Protein AF-A0A9N8I0E4-F1 (afdb_monomer_lite)

Organism: NCBI:txid568900

Structure (mmCIF, N/CA/C/O backbone):
data_AF-A0A9N8I0E4-F1
#
_entry.id   AF-A0A9N8I0E4-F1
#
loop_
_atom_site.group_PDB
_atom_site.id
_atom_site.type_symbol
_atom_site.label_atom_id
_atom_site.label_alt_id
_atom_site.label_comp_id
_atom_site.label_asym_id
_atom_site.label_entity_id
_atom_site.label_seq_id
_atom_site.pdbx_PDB_ins_code
_atom_site.Cartn_x
_atom_site.Cartn_y
_atom_site.Cartn_z
_atom_site.occupancy
_atom_site.B_iso_or_equiv
_atom_site.auth_seq_id
_atom_site.auth_comp_id
_atom_site.auth_asym_id
_atom_site.auth_atom_id
_atom_site.pdbx_PDB_model_num
ATOM 1 N N . MET A 1 1 ? -45.607 35.412 31.297 1.00 46.53 1 MET A N 1
ATOM 2 C CA . MET A 1 1 ? -45.795 35.446 29.829 1.00 46.53 1 MET A CA 1
ATOM 3 C C . MET A 1 1 ? -45.648 34.023 29.312 1.00 46.53 1 MET A C 1
ATOM 5 O O . MET A 1 1 ? -44.579 33.448 29.445 1.00 46.53 1 MET A O 1
ATOM 9 N N . SER A 1 2 ? -46.757 33.417 28.882 1.00 47.84 2 SER A N 1
ATOM 10 C CA . SER A 1 2 ? -46.875 31.994 28.531 1.00 47.84 2 SER A CA 1
ATOM 11 C C . SER A 1 2 ? -46.862 31.847 27.009 1.00 47.84 2 SER A C 1
ATOM 13 O O . SER A 1 2 ? -47.693 32.455 26.337 1.00 47.84 2 SER A O 1
ATOM 15 N N . ALA A 1 3 ? -45.907 31.088 26.471 1.00 52.47 3 ALA A N 1
ATOM 16 C CA . ALA A 1 3 ? -45.792 30.827 25.038 1.00 52.47 3 ALA A CA 1
ATOM 17 C C . ALA A 1 3 ? -46.734 29.679 24.602 1.00 52.47 3 ALA A C 1
ATOM 19 O O . ALA A 1 3 ? -46.854 28.678 25.318 1.00 52.47 3 ALA A O 1
ATOM 20 N N . PRO A 1 4 ? -47.405 29.782 23.438 1.00 56.91 4 PRO A N 1
ATOM 21 C CA . PRO A 1 4 ? -48.384 28.791 23.000 1.00 56.91 4 PRO A CA 1
ATOM 22 C C . PRO A 1 4 ? -47.720 27.495 22.502 1.00 56.91 4 PRO A C 1
ATOM 24 O O . PRO A 1 4 ? -46.966 27.477 21.531 1.00 56.91 4 PRO A O 1
ATOM 27 N N . LYS A 1 5 ? -48.079 26.374 23.143 1.00 58.47 5 LYS A N 1
ATOM 28 C CA . LYS A 1 5 ? -47.561 25.005 22.919 1.00 58.47 5 LYS A CA 1
ATOM 29 C C . LYS A 1 5 ? -47.879 24.395 21.538 1.00 58.47 5 LYS A C 1
ATOM 31 O O . LYS A 1 5 ? -47.463 23.274 21.255 1.00 58.47 5 LYS A O 1
ATOM 36 N N . ASN A 1 6 ? -48.581 25.117 20.664 1.00 56.97 6 ASN A N 1
ATOM 37 C CA . ASN A 1 6 ? -49.083 24.584 19.394 1.00 56.97 6 ASN A CA 1
ATOM 38 C C . ASN A 1 6 ? -48.148 24.825 18.194 1.00 56.97 6 ASN A C 1
ATOM 40 O O . ASN A 1 6 ? -48.328 24.189 17.161 1.00 56.97 6 ASN A O 1
ATOM 44 N N . ALA A 1 7 ? -47.115 25.666 18.328 1.00 56.06 7 ALA A N 1
ATOM 45 C CA . ALA A 1 7 ? -46.173 25.941 17.236 1.00 56.06 7 ALA A CA 1
ATOM 46 C C . ALA A 1 7 ? -45.162 24.800 16.988 1.00 56.06 7 ALA A C 1
ATOM 48 O O . ALA A 1 7 ? -44.698 24.607 15.868 1.00 56.06 7 ALA A O 1
ATOM 49 N N . VAL A 1 8 ? -44.853 23.991 18.010 1.00 57.75 8 VAL A N 1
ATOM 50 C CA . VAL A 1 8 ? -43.827 22.934 17.907 1.00 57.75 8 VAL A CA 1
ATOM 51 C C . VAL A 1 8 ? -44.318 21.734 17.088 1.00 57.75 8 VAL A C 1
ATOM 53 O O . VAL A 1 8 ? -43.530 21.098 16.395 1.00 57.75 8 VAL A O 1
ATOM 56 N N . ARG A 1 9 ? -45.625 21.439 17.094 1.00 58.28 9 ARG A N 1
ATOM 57 C CA . ARG A 1 9 ? -46.173 20.286 16.355 1.00 58.28 9 ARG A CA 1
ATOM 58 C C . ARG A 1 9 ? -46.208 20.494 14.837 1.00 58.28 9 ARG A C 1
ATOM 60 O O . ARG A 1 9 ? -46.077 19.517 14.109 1.00 58.28 9 ARG A O 1
ATOM 67 N N . LEU A 1 10 ? -46.319 21.736 14.357 1.00 57.09 10 LEU A N 1
ATOM 68 C CA . LEU A 1 10 ? -46.316 22.022 12.916 1.00 57.09 10 LEU A CA 1
ATOM 69 C C . LEU A 1 10 ? -44.906 21.918 12.303 1.00 57.09 10 LEU A C 1
ATOM 71 O O . LEU A 1 10 ? -44.756 21.467 11.172 1.00 57.09 10 LEU A O 1
ATOM 75 N N . LEU A 1 11 ? -43.866 22.264 13.070 1.00 56.47 11 LEU A N 1
ATOM 76 C CA . LEU A 1 11 ? -42.466 22.175 12.635 1.00 56.47 11 LEU A CA 1
ATOM 77 C C . LEU A 1 11 ? -41.981 20.725 12.469 1.00 56.47 11 LEU A C 1
ATOM 79 O O . LEU A 1 11 ? -41.227 20.438 11.541 1.00 56.47 11 LEU A O 1
ATOM 83 N N . TRP A 1 12 ? -42.466 19.791 13.292 1.00 57.31 12 TRP A N 1
ATOM 84 C CA . TRP A 1 12 ? -42.140 18.365 13.140 1.00 57.31 12 TRP A CA 1
ATOM 85 C C . TRP A 1 12 ? -42.811 17.714 11.922 1.00 57.31 12 TRP A C 1
ATOM 87 O O . TRP A 1 12 ? -42.225 16.824 11.310 1.00 57.31 12 TRP A O 1
ATOM 97 N N . ALA A 1 13 ? -44.000 18.176 11.520 1.00 57.09 13 ALA A N 1
ATOM 98 C CA . ALA A 1 13 ? -44.688 17.648 10.341 1.00 57.09 13 ALA A CA 1
ATOM 99 C C . ALA A 1 13 ? -43.996 18.050 9.024 1.00 57.09 13 ALA A C 1
ATOM 101 O O . ALA A 1 13 ? -43.960 17.260 8.083 1.00 57.09 13 ALA A O 1
ATOM 102 N N . ILE A 1 14 ? -43.391 19.242 8.967 1.00 57.88 14 ILE A N 1
ATOM 103 C CA . ILE A 1 14 ? -42.668 19.717 7.776 1.00 57.88 14 ILE A CA 1
ATOM 104 C C . ILE A 1 14 ? -41.293 19.033 7.651 1.00 57.88 14 ILE A C 1
ATOM 106 O O . ILE A 1 14 ? -40.853 18.756 6.537 1.00 57.88 14 ILE A O 1
ATOM 110 N N . LEU A 1 15 ? -40.643 18.671 8.766 1.00 52.84 15 LEU A N 1
ATOM 111 C CA . LEU A 1 15 ? -39.341 17.988 8.733 1.00 52.84 15 LEU A CA 1
ATOM 112 C C . LEU A 1 15 ? -39.428 16.506 8.308 1.00 52.84 15 LEU A C 1
ATOM 114 O O . LEU A 1 15 ? -38.451 15.949 7.819 1.00 52.84 15 LEU A O 1
ATOM 118 N N . LEU A 1 16 ? -40.588 15.859 8.468 1.00 54.16 16 LEU A N 1
ATOM 119 C CA . LEU A 1 16 ? -40.796 14.454 8.081 1.00 54.16 16 LEU A CA 1
ATOM 120 C C . LEU A 1 16 ? -41.078 14.262 6.579 1.00 54.16 16 LEU A C 1
ATOM 122 O O . LEU A 1 16 ? -40.893 13.163 6.060 1.00 54.16 16 LEU A O 1
ATOM 126 N N . LEU A 1 17 ? -41.466 15.322 5.862 1.00 50.84 17 LEU A N 1
ATOM 127 C CA . LEU A 1 17 ? -41.776 15.274 4.427 1.00 50.84 17 LEU A CA 1
ATOM 128 C C . LEU A 1 17 ? -40.558 15.481 3.507 1.00 50.84 17 LEU A C 1
ATOM 130 O O . LEU A 1 17 ? -40.665 15.249 2.306 1.00 50.84 17 LEU A O 1
ATOM 134 N N . SER A 1 18 ? -39.384 15.843 4.036 1.00 50.84 18 SER A N 1
ATOM 135 C CA . SER A 1 18 ? -38.150 16.004 3.246 1.00 50.84 18 SER A CA 1
ATOM 136 C C . SER A 1 18 ? -37.270 14.744 3.168 1.00 50.84 18 SER A C 1
ATOM 138 O O . SER A 1 18 ? -36.266 14.749 2.459 1.00 50.84 18 SER A O 1
ATOM 140 N N . LEU A 1 19 ? -37.648 13.638 3.825 1.00 50.91 19 LEU A N 1
ATOM 141 C CA . LEU A 1 19 ? -36.864 12.390 3.849 1.00 50.91 19 LEU A CA 1
ATOM 142 C C . LEU A 1 19 ? -37.173 11.397 2.708 1.00 50.91 19 LEU A C 1
ATOM 144 O O . LEU A 1 19 ? -36.521 10.357 2.619 1.00 50.91 19 LEU A O 1
ATOM 148 N N . PHE A 1 20 ? -38.109 11.709 1.805 1.00 48.09 20 PHE A N 1
ATOM 149 C CA . PHE A 1 20 ? -38.556 10.791 0.742 1.00 48.09 20 PHE A CA 1
ATOM 150 C C . PHE A 1 20 ? -38.202 11.217 -0.688 1.00 48.09 20 PHE A C 1
ATOM 152 O O . PHE A 1 20 ? -38.824 10.747 -1.635 1.00 48.09 20 PHE A O 1
ATOM 159 N N . ASN A 1 21 ? -37.176 12.050 -0.881 1.00 46.28 21 ASN A N 1
ATOM 160 C CA . ASN A 1 21 ? -36.690 12.366 -2.226 1.00 46.28 21 ASN A CA 1
ATOM 161 C C . ASN A 1 21 ? -35.233 11.923 -2.408 1.00 46.28 21 ASN A C 1
ATOM 163 O O . ASN A 1 21 ? -34.297 12.715 -2.333 1.00 46.28 21 ASN A O 1
ATOM 167 N N . LYS A 1 22 ? -35.044 10.614 -2.616 1.00 51.78 22 LYS A N 1
ATOM 168 C CA . LYS A 1 22 ? -33.789 10.052 -3.129 1.00 51.78 22 LYS A CA 1
ATOM 169 C C . LYS A 1 22 ? -33.917 9.891 -4.647 1.00 51.78 22 LYS A C 1
ATOM 171 O O . LYS A 1 22 ? -34.607 8.966 -5.076 1.00 51.78 22 LYS A O 1
ATOM 176 N N . PRO A 1 23 ? -33.246 10.707 -5.480 1.00 50.44 23 PRO A N 1
ATOM 177 C CA . PRO A 1 23 ? -33.001 10.303 -6.852 1.00 50.44 23 PRO A CA 1
ATOM 178 C C . PRO A 1 23 ? -32.089 9.071 -6.827 1.00 50.44 23 PRO A C 1
ATOM 180 O O . PRO A 1 23 ? -30.948 9.125 -6.363 1.00 50.44 23 PRO A O 1
ATOM 183 N N . CYS A 1 24 ? -32.613 7.945 -7.313 1.00 43.91 24 CYS A N 1
ATOM 184 C CA . CYS A 1 24 ? -31.813 6.803 -7.731 1.00 43.91 24 CYS A CA 1
ATOM 185 C C . CYS A 1 24 ? -30.923 7.252 -8.894 1.00 43.91 24 CYS A C 1
ATOM 187 O O . CYS A 1 24 ? -31.298 7.141 -10.058 1.00 43.91 24 CYS A O 1
ATOM 189 N N . LEU A 1 25 ? -29.740 7.774 -8.581 1.00 43.78 25 LEU A N 1
ATOM 190 C CA . LEU A 1 25 ? -28.652 7.851 -9.544 1.00 43.78 25 LEU A CA 1
ATOM 191 C C . LEU A 1 25 ? -28.103 6.436 -9.704 1.00 43.78 25 LEU A C 1
ATOM 1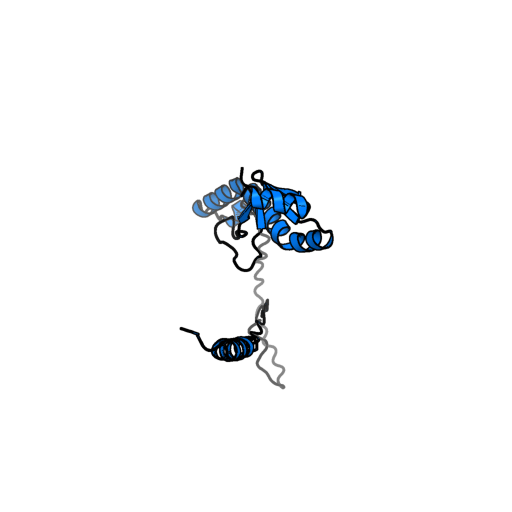93 O O . LEU A 1 25 ? -27.213 5.988 -8.983 1.00 43.78 25 LEU A O 1
ATOM 197 N N . ALA A 1 26 ? -28.710 5.716 -10.643 1.00 43.56 26 ALA A N 1
ATOM 198 C CA . ALA A 1 26 ? -28.146 4.524 -11.235 1.00 43.56 26 ALA A CA 1
ATOM 199 C C . ALA A 1 26 ? -26.812 4.905 -11.892 1.00 43.56 26 ALA A C 1
ATOM 201 O O . ALA A 1 26 ? -26.770 5.378 -13.025 1.00 43.56 26 ALA A O 1
ATOM 202 N N . TYR A 1 27 ? -25.709 4.726 -11.167 1.00 45.22 27 TYR A N 1
ATOM 203 C CA . TYR A 1 27 ? -24.383 4.708 -11.766 1.00 45.22 27 TYR A CA 1
ATOM 204 C C . TYR A 1 27 ? -24.208 3.350 -12.450 1.00 45.22 27 TYR A C 1
ATOM 206 O O . TYR A 1 27 ? -23.777 2.367 -11.846 1.00 45.22 27 TYR A O 1
ATOM 214 N N . GLN A 1 28 ? -24.605 3.283 -13.721 1.00 40.69 28 GLN A N 1
ATOM 215 C CA . GLN A 1 28 ? -24.138 2.235 -14.616 1.00 40.69 28 GLN A CA 1
ATOM 216 C C . GLN A 1 28 ? -22.634 2.435 -14.818 1.00 40.69 28 GLN A C 1
ATOM 218 O O . GLN A 1 28 ? -22.192 3.294 -15.575 1.00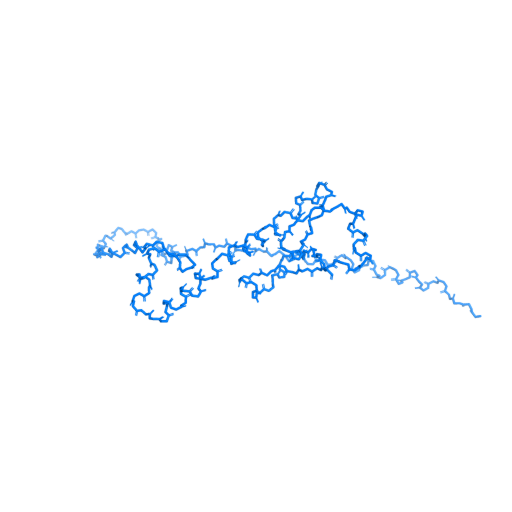 40.69 28 GLN A O 1
ATOM 223 N N . SER A 1 29 ? -21.845 1.621 -14.120 1.00 38.78 29 SER A N 1
ATOM 224 C CA . SER A 1 29 ? -20.454 1.366 -14.470 1.00 38.78 29 SER A CA 1
ATOM 225 C C . SER A 1 29 ? -20.440 0.588 -15.783 1.00 38.78 29 SER A C 1
ATOM 227 O O . SER A 1 29 ? -20.507 -0.641 -15.803 1.00 38.78 29 SER A O 1
ATOM 229 N N . THR A 1 30 ? -20.381 1.296 -16.909 1.00 42.22 30 THR A N 1
ATOM 230 C CA . THR A 1 30 ? -19.970 0.694 -18.177 1.00 42.22 30 THR A CA 1
ATOM 231 C C . THR A 1 30 ? -18.457 0.502 -18.136 1.00 42.22 30 THR A C 1
ATOM 233 O O . THR A 1 30 ? -17.692 1.245 -18.746 1.00 42.22 30 THR A O 1
ATOM 236 N N . SER A 1 31 ? -18.016 -0.521 -17.399 1.00 42.81 31 SER A N 1
ATOM 237 C CA . SER A 1 31 ? -16.734 -1.178 -17.647 1.00 42.81 31 SER A CA 1
ATOM 238 C C . SER A 1 31 ? -16.884 -2.013 -18.914 1.00 42.81 31 SER A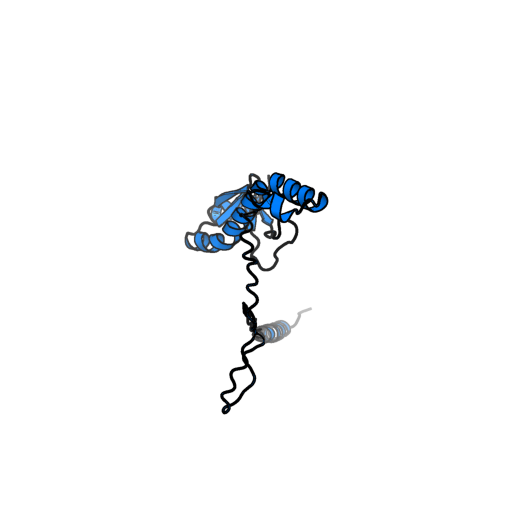 C 1
ATOM 240 O O . SER A 1 31 ? -17.019 -3.235 -18.890 1.00 42.81 31 SER A O 1
ATOM 242 N N . THR A 1 32 ? -16.925 -1.331 -20.051 1.00 41.66 32 THR A N 1
ATOM 243 C CA . THR A 1 32 ? -16.731 -1.960 -21.346 1.00 41.66 32 THR A CA 1
ATOM 244 C C . THR A 1 32 ? -15.246 -1.861 -21.659 1.00 41.66 32 THR A C 1
ATOM 246 O O . THR A 1 32 ? -14.772 -0.884 -22.237 1.00 41.66 32 THR A O 1
ATOM 249 N N . LYS A 1 33 ? -14.494 -2.912 -21.305 1.00 44.91 33 LYS A N 1
ATOM 250 C CA . LYS A 1 33 ? -13.358 -3.350 -22.126 1.00 44.91 33 LYS A CA 1
ATOM 251 C C . LYS A 1 33 ? -13.928 -3.755 -23.485 1.00 44.91 33 LYS A C 1
ATOM 253 O O . LYS A 1 33 ? -14.145 -4.922 -23.775 1.00 44.91 33 LYS A O 1
ATOM 258 N N . THR A 1 34 ? -14.234 -2.757 -24.292 1.00 40.50 34 THR A N 1
ATOM 259 C CA . THR A 1 34 ? -14.502 -2.907 -25.709 1.00 40.50 34 THR A CA 1
ATOM 260 C C . THR A 1 34 ? -13.269 -2.374 -26.407 1.00 40.50 34 THR A C 1
ATOM 262 O O . THR A 1 34 ? -13.138 -1.175 -26.643 1.00 40.50 34 THR A O 1
ATOM 265 N N . THR A 1 35 ? -12.351 -3.275 -26.747 1.00 44.94 35 THR A N 1
ATOM 266 C CA . THR A 1 35 ? -11.678 -3.185 -28.041 1.00 44.94 35 THR A CA 1
ATOM 267 C C . THR A 1 35 ? -12.792 -3.152 -29.082 1.00 44.94 35 THR A C 1
ATOM 269 O O . THR A 1 35 ? -13.295 -4.183 -29.516 1.00 44.94 35 THR A O 1
ATOM 272 N N . ILE A 1 36 ? -13.272 -1.940 -29.379 1.00 43.75 36 ILE A N 1
ATOM 273 C CA . ILE A 1 36 ? -14.159 -1.682 -30.504 1.00 43.75 36 ILE A CA 1
ATOM 274 C C . ILE A 1 36 ? -13.291 -1.894 -31.732 1.00 43.75 36 ILE A C 1
ATOM 276 O O . ILE A 1 36 ? -12.597 -0.996 -32.209 1.00 43.75 36 ILE A O 1
ATOM 280 N N . ASP A 1 37 ? -13.320 -3.135 -32.187 1.00 45.31 37 ASP A N 1
ATOM 281 C CA . ASP A 1 37 ? -13.024 -3.533 -33.541 1.00 45.31 37 ASP A CA 1
ATOM 282 C C . ASP A 1 37 ? -13.939 -2.703 -34.459 1.00 45.31 37 ASP A C 1
ATOM 284 O O . ASP A 1 37 ? -15.129 -2.976 -34.629 1.00 45.31 37 ASP A O 1
ATOM 288 N N . ARG A 1 38 ? -13.420 -1.585 -34.983 1.00 47.22 38 ARG A N 1
ATOM 289 C CA . ARG A 1 38 ? -14.138 -0.647 -35.871 1.00 47.22 38 ARG A CA 1
ATOM 290 C C . ARG A 1 38 ? -14.386 -1.238 -37.271 1.00 47.22 38 ARG A C 1
ATOM 292 O O . ARG A 1 38 ? -14.385 -0.508 -38.259 1.00 47.22 38 ARG A O 1
ATOM 299 N N . ARG A 1 39 ? -14.572 -2.555 -37.388 1.00 48.62 39 ARG A N 1
ATOM 300 C CA . ARG A 1 39 ? -14.777 -3.256 -38.666 1.00 48.62 39 ARG A CA 1
ATOM 301 C C . ARG A 1 39 ? -15.892 -4.301 -38.642 1.00 48.62 39 ARG A C 1
ATOM 303 O O . ARG A 1 39 ? -15.914 -5.185 -39.486 1.00 48.62 39 ARG A O 1
ATOM 310 N N . ALA A 1 40 ? -16.862 -4.168 -37.742 1.00 47.56 40 ALA A N 1
ATOM 311 C CA . ALA A 1 40 ? -18.058 -5.009 -37.743 1.00 47.56 40 ALA A CA 1
ATOM 312 C C . ALA A 1 40 ? -19.339 -4.168 -37.686 1.00 47.56 40 ALA A C 1
ATOM 314 O O . ALA A 1 40 ? -20.158 -4.328 -36.790 1.00 47.56 40 ALA A O 1
ATOM 315 N N . CYS A 1 41 ? -19.499 -3.220 -38.612 1.00 45.25 41 CYS A N 1
ATOM 316 C CA . CYS A 1 41 ? -20.812 -2.631 -38.870 1.00 45.25 41 CYS A CA 1
ATOM 317 C C . CYS A 1 41 ? -20.837 -1.935 -40.231 1.00 45.25 41 CYS A C 1
ATOM 319 O O . CYS A 1 41 ? -20.814 -0.714 -40.317 1.00 45.25 41 CYS A O 1
ATOM 321 N N . LEU A 1 42 ? -20.825 -2.722 -41.302 1.00 44.91 42 LEU A N 1
ATOM 322 C CA . LEU A 1 42 ? -21.552 -2.436 -42.536 1.00 44.91 42 LEU A CA 1
ATOM 323 C C . LEU A 1 42 ? -21.483 -3.689 -43.413 1.00 44.91 42 LEU A C 1
ATOM 325 O O . LEU A 1 42 ? -20.454 -4.352 -43.424 1.00 44.91 42 LEU A O 1
ATOM 329 N N . GLN A 1 43 ? -22.543 -3.925 -44.188 1.00 44.16 43 GLN A N 1
ATOM 330 C CA . GLN A 1 43 ? -22.748 -5.043 -45.125 1.00 44.16 43 GLN A CA 1
ATOM 331 C C . GLN A 1 43 ? -23.367 -6.265 -44.420 1.00 44.16 43 GLN A C 1
ATOM 333 O O . GLN A 1 43 ? -22.692 -7.084 -43.817 1.00 44.16 43 GLN A O 1
ATOM 338 N N . GLY A 1 44 ? -24.694 -6.392 -44.355 1.00 42.44 44 GLY A N 1
ATOM 339 C CA . GLY A 1 44 ? -25.615 -6.134 -45.461 1.00 42.44 44 GLY A CA 1
ATOM 340 C C . GLY A 1 44 ? -25.378 -7.209 -46.515 1.00 42.44 44 GLY A C 1
ATOM 341 O O . GLY A 1 44 ? -24.355 -7.203 -47.188 1.00 42.44 44 GLY A O 1
ATOM 342 N N . LEU A 1 45 ? -26.302 -8.164 -46.551 1.00 48.69 45 LEU A N 1
ATOM 343 C CA . LEU A 1 45 ? -26.348 -9.324 -47.433 1.00 48.69 45 LEU A CA 1
ATOM 344 C C . LEU A 1 45 ? -25.965 -8.992 -48.886 1.00 48.69 45 LEU A C 1
ATOM 346 O O . LEU A 1 45 ? -26.381 -7.964 -49.413 1.00 48.69 45 LEU A O 1
ATOM 350 N N . ILE A 1 46 ? -25.331 -9.981 -49.530 1.00 51.16 46 ILE A N 1
ATOM 351 C CA . ILE A 1 46 ? -25.030 -10.128 -50.968 1.00 51.16 46 ILE A CA 1
ATOM 352 C C . ILE A 1 46 ? -23.623 -9.654 -51.368 1.00 51.16 46 ILE A C 1
ATOM 354 O O . ILE A 1 46 ? -23.316 -8.470 -51.349 1.00 51.16 46 ILE A O 1
ATOM 358 N N . GLY A 1 47 ? -22.808 -10.598 -51.854 1.00 42.50 47 GLY A N 1
ATOM 359 C CA . GLY A 1 47 ? -21.681 -10.285 -52.739 1.00 42.50 47 GLY A CA 1
ATOM 360 C C . GLY A 1 47 ? -20.349 -10.890 -52.319 1.00 42.50 47 GLY A C 1
ATOM 361 O O . GLY A 1 47 ? -19.534 -10.245 -51.673 1.00 42.50 47 GLY A O 1
ATOM 362 N N . PHE A 1 48 ? -20.111 -12.125 -52.749 1.00 48.97 48 PHE A N 1
ATOM 363 C CA . PHE A 1 48 ? -18.800 -12.765 -52.757 1.00 48.97 48 PHE A CA 1
ATOM 364 C C . PHE A 1 48 ? -17.856 -11.965 -53.676 1.00 48.97 48 PHE A C 1
ATOM 366 O O . PHE A 1 48 ? -18.049 -11.950 -54.889 1.00 48.97 48 PHE A O 1
ATOM 373 N N . SER A 1 49 ? -16.850 -11.291 -53.117 1.00 46.62 49 SER A N 1
ATOM 374 C CA . SER A 1 49 ? -15.713 -10.759 -53.877 1.00 46.62 49 SER A CA 1
ATOM 375 C C . SER A 1 49 ? -14.451 -10.866 -53.030 1.00 46.62 49 SER A C 1
ATOM 377 O O . SER A 1 49 ? -14.218 -10.093 -52.103 1.00 46.62 49 SER A O 1
ATOM 379 N N . VAL A 1 50 ? -13.655 -11.883 -53.350 1.00 50.22 50 VAL A N 1
ATOM 380 C CA . VAL A 1 50 ? -12.346 -12.158 -52.762 1.00 50.22 50 VAL A CA 1
ATOM 381 C C . VAL A 1 50 ? -11.360 -11.114 -53.285 1.00 50.22 50 VAL A C 1
ATOM 383 O O . VAL A 1 50 ? -10.814 -11.255 -54.375 1.00 50.22 50 VAL A O 1
ATOM 386 N N . CYS A 1 51 ? -11.125 -10.060 -52.507 1.00 41.28 51 CYS A N 1
ATOM 387 C CA . CYS A 1 51 ? -9.959 -9.200 -52.681 1.00 41.28 51 CYS A CA 1
ATOM 388 C C . CYS A 1 51 ? -8.859 -9.722 -51.755 1.00 41.28 51 CYS A C 1
ATOM 390 O O . CYS A 1 51 ? -8.889 -9.496 -50.546 1.00 41.28 51 CYS A O 1
ATOM 392 N N . GLY A 1 52 ? -7.916 -10.469 -52.332 1.00 48.09 52 GLY A N 1
ATOM 393 C CA . GLY A 1 52 ? -6.690 -10.872 -51.657 1.00 48.09 52 GLY A CA 1
ATOM 394 C C . GLY A 1 52 ? -5.865 -9.638 -51.315 1.00 48.09 52 GLY A C 1
ATOM 395 O O . GLY A 1 52 ? -5.316 -8.984 -52.200 1.00 48.09 52 GLY A O 1
ATOM 396 N N . PHE A 1 53 ? -5.792 -9.313 -50.030 1.00 51.50 53 PHE A N 1
ATOM 397 C CA . PHE A 1 53 ? -4.799 -8.379 -49.523 1.00 51.50 53 PHE A CA 1
ATOM 398 C C . PHE A 1 53 ? -3.497 -9.154 -49.308 1.00 51.50 53 PHE A C 1
ATOM 400 O O . PHE A 1 53 ? -3.545 -10.225 -48.698 1.00 51.50 53 PHE A O 1
ATOM 407 N N . PRO A 1 54 ? -2.341 -8.653 -49.779 1.00 50.66 54 PRO A N 1
ATOM 408 C CA . PRO A 1 54 ? -1.065 -9.211 -49.373 1.00 50.66 54 PRO A CA 1
ATOM 409 C C . PRO A 1 54 ? -0.953 -9.028 -47.860 1.00 50.66 54 PRO A C 1
ATOM 411 O O . PRO A 1 54 ? -0.817 -7.912 -47.356 1.00 50.66 54 PRO A O 1
ATOM 414 N N . THR A 1 55 ? -1.050 -10.131 -47.125 1.00 52.50 55 THR A N 1
ATOM 415 C CA . THR A 1 55 ? -0.567 -10.208 -45.754 1.00 52.50 55 THR A CA 1
ATOM 416 C C . THR A 1 55 ? 0.948 -10.134 -45.848 1.00 52.50 55 THR A C 1
ATOM 418 O O . THR A 1 55 ? 1.631 -11.151 -45.910 1.00 52.50 55 THR A O 1
ATOM 421 N N . SER A 1 56 ? 1.485 -8.918 -45.942 1.00 50.25 56 SER A N 1
ATOM 422 C CA . SER A 1 56 ? 2.855 -8.696 -45.511 1.00 50.25 56 SER A CA 1
ATOM 423 C C . SER A 1 56 ? 2.903 -9.204 -44.081 1.00 50.25 56 SER A C 1
ATOM 425 O O . SER A 1 56 ? 2.209 -8.655 -43.221 1.00 50.25 56 SER A O 1
ATOM 427 N N . ASP A 1 57 ? 3.641 -10.288 -43.861 1.00 48.72 57 ASP A N 1
ATOM 428 C CA . ASP A 1 57 ? 3.962 -10.795 -42.539 1.00 48.72 57 ASP A CA 1
ATOM 429 C C . ASP A 1 57 ? 4.626 -9.660 -41.762 1.00 48.72 57 ASP A C 1
ATOM 431 O O . ASP A 1 57 ? 5.840 -9.463 -41.794 1.00 48.72 57 ASP A O 1
ATOM 435 N N . ALA A 1 58 ? 3.815 -8.885 -41.047 1.00 49.69 58 ALA A N 1
ATOM 436 C CA . ALA A 1 58 ? 4.268 -8.083 -39.937 1.00 49.69 58 ALA A CA 1
ATOM 437 C C . ALA A 1 58 ? 4.610 -9.067 -38.813 1.00 49.69 58 ALA A C 1
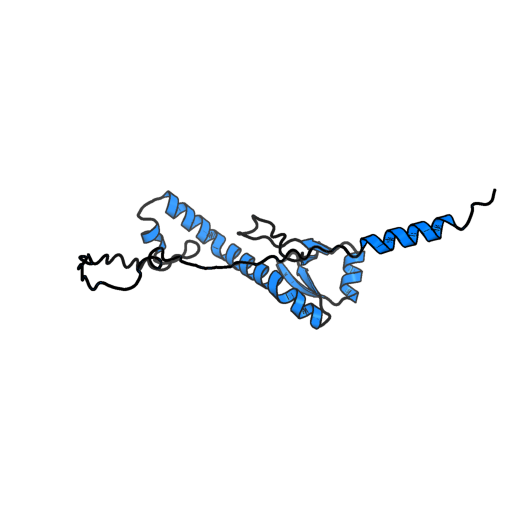ATOM 439 O O . ALA A 1 58 ? 3.919 -9.156 -37.802 1.00 49.69 58 ALA A O 1
ATOM 440 N N . ASN A 1 59 ? 5.706 -9.808 -39.000 1.00 46.22 59 ASN A N 1
ATOM 441 C CA . ASN A 1 59 ? 6.450 -10.490 -37.949 1.00 46.22 59 ASN A CA 1
ATOM 442 C C . ASN A 1 59 ? 7.138 -9.433 -37.066 1.00 46.22 59 ASN A C 1
ATOM 444 O O . ASN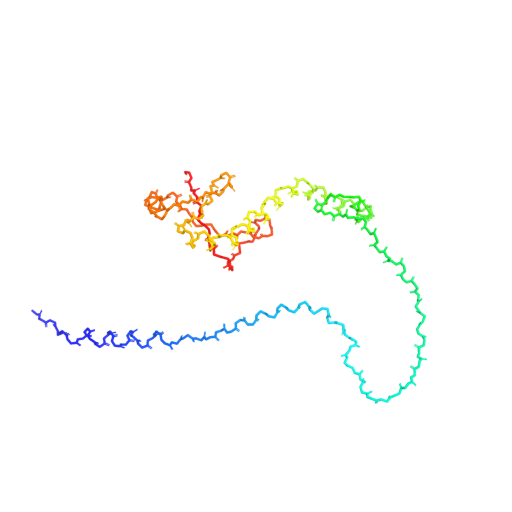 A 1 59 ? 8.341 -9.448 -36.847 1.00 46.22 59 ASN A O 1
ATOM 448 N N . ALA A 1 60 ? 6.358 -8.491 -36.543 1.00 50.97 60 ALA A N 1
ATOM 449 C CA . ALA A 1 60 ? 6.684 -7.785 -35.322 1.00 50.97 60 ALA A CA 1
ATOM 450 C C . ALA A 1 60 ? 5.957 -8.523 -34.197 1.00 50.97 60 ALA A C 1
ATOM 452 O O . ALA A 1 60 ? 5.091 -7.978 -33.514 1.00 50.97 60 ALA A O 1
ATOM 453 N N . VAL A 1 61 ? 6.292 -9.805 -34.016 1.00 48.12 61 VAL A N 1
ATOM 454 C CA . VAL A 1 61 ? 6.104 -10.433 -32.714 1.00 48.12 61 VAL A CA 1
ATOM 455 C C . VAL A 1 61 ? 7.087 -9.701 -31.817 1.00 48.12 61 VAL A C 1
ATOM 457 O O . VAL A 1 61 ? 8.263 -10.051 -31.748 1.00 48.12 61 VAL A O 1
ATOM 460 N N . ILE A 1 62 ? 6.617 -8.628 -31.181 1.00 56.47 62 ILE A N 1
ATOM 461 C CA . ILE A 1 62 ? 7.298 -8.000 -30.057 1.00 56.47 62 ILE A CA 1
ATOM 462 C C . ILE A 1 62 ? 7.242 -9.042 -28.936 1.00 56.47 62 ILE A C 1
ATOM 464 O O . ILE A 1 62 ? 6.449 -8.962 -28.005 1.00 56.47 62 ILE A O 1
ATOM 468 N N . SER A 1 63 ? 8.084 -10.070 -29.038 1.00 53.84 63 SER A N 1
ATOM 469 C CA . SER A 1 63 ? 8.506 -10.886 -27.910 1.00 53.84 63 SER A CA 1
ATOM 470 C C . SER A 1 63 ? 9.516 -10.057 -27.117 1.00 53.84 63 SER A C 1
ATOM 472 O O . SER A 1 63 ? 10.624 -10.513 -26.840 1.00 53.84 63 SER A O 1
ATOM 474 N N . SER A 1 64 ? 9.163 -8.805 -26.798 1.00 65.00 64 SER A N 1
ATOM 475 C CA . SER A 1 64 ? 9.917 -8.021 -25.835 1.00 65.00 64 SER A CA 1
ATOM 476 C C . SER A 1 64 ? 9.863 -8.830 -24.557 1.00 65.00 64 SER A C 1
ATOM 478 O O . SER A 1 64 ? 8.779 -9.102 -24.024 1.00 65.00 64 SER A O 1
ATOM 480 N N . LYS A 1 65 ? 11.028 -9.283 -24.111 1.00 83.25 65 LYS A N 1
ATOM 481 C CA . LYS A 1 65 ? 11.164 -9.984 -22.844 1.00 83.25 65 LYS A CA 1
ATOM 482 C C . LYS A 1 65 ? 10.497 -9.152 -21.736 1.00 83.25 65 LYS A C 1
ATOM 484 O O . LYS A 1 65 ? 10.320 -7.940 -21.861 1.00 83.25 65 LYS A O 1
ATOM 489 N N . ALA A 1 66 ? 10.082 -9.791 -20.647 1.00 88.50 66 ALA A N 1
ATOM 490 C CA . ALA A 1 66 ? 9.346 -9.082 -19.605 1.00 88.50 66 ALA A CA 1
ATOM 491 C C . ALA A 1 66 ? 10.203 -7.958 -18.991 1.00 88.50 66 ALA A C 1
ATOM 493 O O . ALA A 1 66 ? 11.344 -8.187 -18.590 1.00 88.50 66 ALA A O 1
ATOM 494 N N . CYS A 1 67 ? 9.630 -6.759 -18.894 1.00 88.88 67 CYS A N 1
ATOM 495 C CA . CYS A 1 67 ? 10.141 -5.659 -18.086 1.00 88.88 67 CYS A CA 1
ATOM 496 C C . CYS A 1 67 ? 8.996 -5.154 -17.210 1.00 88.88 67 CYS A C 1
ATOM 498 O O . CYS A 1 67 ? 7.990 -4.652 -17.713 1.00 88.88 67 CYS A O 1
ATOM 500 N N . ALA A 1 68 ? 9.128 -5.308 -15.897 1.00 89.94 68 ALA A N 1
ATOM 501 C CA . ALA A 1 68 ? 8.132 -4.864 -14.933 1.00 89.94 68 ALA A CA 1
ATOM 502 C C . ALA A 1 68 ? 8.822 -4.075 -13.824 1.00 89.94 68 ALA A C 1
ATOM 504 O O . ALA A 1 68 ? 9.815 -4.521 -13.251 1.00 89.94 68 ALA A O 1
ATOM 505 N N . SER A 1 69 ? 8.308 -2.878 -13.535 1.00 89.94 69 SER A N 1
ATOM 506 C CA . SER A 1 69 ? 8.879 -1.980 -12.522 1.00 89.94 69 SER A CA 1
ATOM 507 C C . SER A 1 69 ? 10.380 -1.707 -12.717 1.00 89.94 69 SER A C 1
ATOM 509 O O . SER A 1 69 ? 11.107 -1.557 -11.742 1.00 89.94 69 SER A O 1
ATOM 511 N N . GLY A 1 70 ? 10.854 -1.670 -13.970 1.00 89.19 70 GLY A N 1
ATOM 512 C CA . GLY A 1 70 ? 12.268 -1.451 -14.301 1.00 89.19 70 GLY A CA 1
ATOM 513 C C . GLY A 1 70 ? 13.188 -2.653 -14.062 1.00 89.19 70 GLY A C 1
ATOM 514 O O . GLY A 1 70 ? 14.402 -2.491 -14.068 1.00 89.19 70 GLY A O 1
ATOM 515 N N . ARG A 1 71 ? 12.632 -3.850 -13.832 1.00 91.62 71 ARG A N 1
ATOM 516 C CA . ARG A 1 71 ? 13.378 -5.108 -13.691 1.00 91.62 71 ARG A CA 1
ATOM 517 C C . ARG A 1 71 ? 12.969 -6.092 -14.790 1.00 91.62 71 ARG A C 1
ATOM 519 O O . ARG A 1 71 ? 11.782 -6.213 -15.097 1.00 91.62 71 ARG A O 1
ATOM 526 N N . GLY A 1 72 ? 13.941 -6.826 -15.330 1.00 92.19 72 GLY A N 1
ATOM 527 C CA . GLY A 1 72 ? 13.726 -7.904 -16.298 1.00 92.19 72 GLY A CA 1
ATOM 528 C C . GLY A 1 72 ? 14.590 -7.779 -17.551 1.00 92.19 72 GLY A C 1
ATOM 529 O O . GLY A 1 72 ? 15.142 -6.721 -17.840 1.00 92.19 72 GLY A O 1
ATOM 530 N N . GLU A 1 73 ? 14.715 -8.879 -18.290 1.00 89.94 73 GLU A N 1
ATOM 531 C CA . GLU A 1 73 ? 15.627 -8.976 -19.437 1.00 89.94 73 GLU A CA 1
ATOM 532 C C . GLU A 1 73 ? 15.227 -8.100 -20.632 1.00 89.94 73 GLU A C 1
ATOM 534 O O . GLU A 1 73 ? 16.046 -7.881 -21.513 1.00 89.94 73 GLU A O 1
ATOM 539 N N . GLY A 1 74 ? 13.978 -7.626 -20.692 1.00 90.75 74 GLY A N 1
ATOM 540 C CA . GLY A 1 74 ? 13.509 -6.789 -21.801 1.00 90.75 74 GLY A CA 1
ATOM 541 C C . GLY A 1 74 ? 13.602 -5.297 -21.542 1.00 90.75 74 GLY A C 1
ATOM 542 O O . GLY A 1 74 ? 13.181 -4.517 -22.388 1.00 90.75 74 GLY A O 1
ATOM 543 N N . CYS A 1 75 ? 14.092 -4.871 -20.374 1.00 90.88 75 CYS A N 1
ATOM 544 C CA . CYS A 1 75 ? 14.150 -3.445 -20.065 1.00 90.88 75 CYS A CA 1
ATOM 545 C C . CYS A 1 75 ? 15.145 -2.701 -20.971 1.00 90.88 75 CYS A C 1
ATOM 547 O O . CYS A 1 75 ? 14.826 -1.600 -21.415 1.00 90.88 75 CYS A O 1
ATOM 549 N N . ASP A 1 76 ? 16.283 -3.318 -21.310 1.00 91.19 76 ASP A N 1
ATOM 550 C CA . ASP A 1 76 ? 17.261 -2.738 -22.240 1.00 91.19 76 ASP A CA 1
ATOM 551 C C . ASP A 1 76 ? 16.716 -2.641 -23.670 1.00 91.19 76 ASP A C 1
ATOM 553 O O . ASP A 1 76 ? 16.855 -1.594 -24.305 1.00 91.19 76 ASP A O 1
ATOM 557 N N . ASP A 1 77 ? 16.027 -3.685 -24.141 1.00 91.25 77 ASP A N 1
ATOM 558 C CA . ASP A 1 77 ? 15.379 -3.687 -25.457 1.00 91.25 77 ASP A CA 1
ATOM 559 C C . ASP A 1 77 ? 14.310 -2.588 -25.540 1.00 91.25 77 ASP A C 1
ATOM 561 O O . ASP A 1 77 ? 14.249 -1.863 -26.525 1.00 91.25 77 ASP A O 1
ATOM 565 N N . LEU A 1 78 ? 13.512 -2.403 -24.480 1.00 88.62 78 LEU A N 1
ATOM 566 C CA . LEU A 1 78 ? 12.511 -1.330 -24.394 1.00 88.62 78 LEU A CA 1
ATOM 567 C C . LEU A 1 78 ? 13.118 0.071 -24.288 1.00 88.62 78 LEU A C 1
ATOM 569 O O . LEU A 1 78 ? 12.434 1.054 -24.574 1.00 88.62 78 LEU A O 1
ATOM 573 N N . ALA A 1 79 ? 14.357 0.187 -23.808 1.00 91.25 79 ALA A N 1
ATOM 574 C CA . ALA A 1 79 ? 15.035 1.469 -23.754 1.00 91.25 79 ALA A CA 1
ATOM 575 C C . ALA A 1 79 ? 15.528 1.895 -25.143 1.00 91.25 79 ALA A C 1
ATOM 577 O O . ALA A 1 79 ? 15.671 3.092 -25.362 1.00 91.25 79 ALA A O 1
ATOM 578 N N . GLU A 1 80 ? 15.782 0.959 -26.069 1.00 90.44 80 GLU A N 1
ATOM 579 C CA . GLU A 1 80 ? 16.267 1.221 -27.439 1.00 90.44 80 GLU A CA 1
ATOM 580 C C . GLU A 1 80 ? 17.475 2.190 -27.484 1.00 90.44 80 GLU A C 1
ATOM 582 O O . GLU A 1 80 ? 17.632 2.994 -28.401 1.00 90.44 80 GLU A O 1
ATOM 587 N N . GLY A 1 81 ? 18.333 2.161 -26.454 1.00 89.44 81 GLY A N 1
ATOM 588 C CA . GLY A 1 81 ? 19.475 3.077 -26.311 1.00 89.44 81 GLY A CA 1
ATOM 589 C C . GLY A 1 81 ? 19.127 4.500 -25.846 1.00 89.44 81 GLY A C 1
ATOM 590 O O . GLY A 1 81 ? 19.995 5.370 -25.814 1.00 89.44 81 GLY A O 1
ATOM 591 N N . ASN A 1 82 ? 17.880 4.762 -25.459 1.00 95.44 82 ASN A N 1
ATOM 592 C CA . ASN A 1 82 ? 17.446 6.035 -24.900 1.00 95.44 82 ASN A CA 1
ATOM 593 C C . ASN A 1 82 ? 17.791 6.140 -23.403 1.00 95.44 82 ASN A C 1
ATOM 595 O O . ASN A 1 82 ? 17.138 5.545 -22.540 1.00 95.44 82 ASN A O 1
ATOM 599 N N . GLU A 1 83 ? 18.779 6.979 -23.092 1.00 94.88 83 GLU A N 1
ATOM 600 C CA . GLU A 1 83 ? 19.253 7.223 -21.722 1.00 94.88 83 GLU A CA 1
ATOM 601 C C . GLU A 1 83 ? 18.162 7.752 -20.777 1.00 94.88 83 GLU A C 1
ATOM 603 O O . GLU A 1 83 ? 18.135 7.423 -19.588 1.00 94.88 83 GLU A O 1
ATOM 608 N N . PHE A 1 84 ? 17.206 8.536 -21.286 1.00 94.31 84 PHE A N 1
ATOM 609 C CA . PHE A 1 84 ? 16.101 9.019 -20.462 1.00 94.31 84 PHE A CA 1
ATOM 610 C C . PHE A 1 84 ? 15.204 7.864 -20.000 1.00 94.31 84 PHE A C 1
ATOM 612 O O . PHE A 1 84 ? 14.873 7.792 -18.813 1.00 94.31 84 PHE A O 1
ATOM 619 N N . ILE A 1 85 ? 14.862 6.932 -20.895 1.00 92.75 85 ILE A N 1
ATOM 620 C CA . ILE A 1 85 ? 14.031 5.764 -20.567 1.00 92.75 85 ILE A CA 1
ATOM 621 C C . ILE A 1 85 ? 14.746 4.845 -19.576 1.00 92.75 85 ILE A C 1
ATOM 623 O O . ILE A 1 85 ? 14.139 4.451 -18.577 1.00 92.75 85 ILE A O 1
ATOM 627 N N . ARG A 1 86 ? 16.044 4.594 -19.777 1.00 93.62 86 ARG A N 1
ATOM 628 C CA . ARG A 1 86 ? 16.864 3.829 -18.828 1.00 93.62 86 ARG A CA 1
ATOM 629 C C . ARG A 1 86 ? 16.849 4.463 -17.434 1.00 93.62 86 ARG A C 1
ATOM 631 O O . ARG A 1 86 ? 16.551 3.786 -16.452 1.00 93.62 86 ARG A O 1
ATOM 638 N N . SER A 1 87 ? 17.017 5.786 -17.344 1.00 95.00 87 SER A N 1
ATOM 639 C CA . SER A 1 87 ? 16.962 6.498 -16.057 1.00 95.00 87 SER A CA 1
ATOM 640 C C . SER A 1 87 ? 15.606 6.367 -15.340 1.00 95.00 87 SER A C 1
ATOM 642 O O . SER A 1 87 ? 15.536 6.379 -14.107 1.00 95.00 87 SER A O 1
ATOM 644 N N . LEU A 1 88 ? 14.500 6.244 -16.087 1.00 94.00 88 LEU A N 1
ATOM 645 C CA . LEU A 1 88 ? 13.164 6.025 -15.522 1.00 94.00 88 LEU A CA 1
ATOM 646 C C . LEU A 1 88 ? 12.972 4.581 -15.051 1.00 94.00 88 LEU A C 1
ATOM 648 O O . LEU A 1 88 ? 12.359 4.359 -14.001 1.00 94.00 88 LEU A O 1
ATOM 652 N N . GLN A 1 89 ? 13.497 3.611 -15.799 1.00 94.06 89 GLN A N 1
ATOM 653 C CA . GLN A 1 89 ? 13.494 2.202 -15.411 1.00 94.06 89 GLN A CA 1
ATOM 654 C C . GLN A 1 89 ? 14.304 1.994 -14.127 1.00 94.06 89 GLN A C 1
ATOM 656 O O . GLN A 1 89 ? 13.781 1.413 -13.182 1.00 94.06 89 GLN A O 1
ATOM 661 N N . GLU A 1 90 ? 15.502 2.569 -14.016 1.00 94.50 90 GLU A N 1
ATOM 662 C CA . GLU A 1 90 ? 16.324 2.509 -12.799 1.00 94.50 90 GLU A CA 1
ATOM 663 C C . GLU A 1 90 ? 15.609 3.112 -11.583 1.00 94.50 90 GLU A C 1
ATOM 665 O O . GLU A 1 90 ? 15.504 2.480 -10.529 1.00 94.50 90 GLU A O 1
ATOM 670 N N . LYS A 1 91 ? 15.026 4.310 -11.731 1.00 93.62 91 LYS A N 1
ATOM 671 C CA . LYS A 1 91 ? 14.226 4.942 -10.664 1.00 93.62 91 LYS A CA 1
ATOM 672 C C . LYS A 1 91 ? 13.042 4.074 -10.239 1.00 93.62 91 LYS A C 1
ATOM 674 O O . LYS A 1 91 ? 12.695 4.049 -9.057 1.00 93.62 91 LYS A O 1
ATOM 679 N N . SER A 1 92 ? 12.427 3.375 -11.191 1.00 91.44 92 SER A N 1
ATOM 680 C CA . SER A 1 92 ? 11.335 2.439 -10.921 1.00 91.44 92 SER A CA 1
ATOM 681 C C . SER A 1 92 ? 11.841 1.192 -10.196 1.00 91.44 92 SER A C 1
ATOM 683 O O . SER A 1 92 ? 11.224 0.779 -9.217 1.00 91.44 92 SER A O 1
ATOM 685 N N . ALA A 1 93 ? 12.997 0.655 -10.593 1.00 94.25 93 ALA A N 1
ATOM 686 C CA . ALA A 1 93 ? 13.607 -0.534 -10.004 1.00 94.25 93 ALA A CA 1
ATOM 687 C C . ALA A 1 93 ? 14.008 -0.329 -8.538 1.00 94.25 93 ALA A C 1
ATOM 689 O O . ALA A 1 93 ? 13.833 -1.239 -7.723 1.00 94.25 93 ALA A O 1
ATOM 690 N N . VAL A 1 94 ? 14.482 0.873 -8.188 1.00 95.19 94 VAL A N 1
ATOM 691 C CA . VAL A 1 94 ? 14.812 1.261 -6.804 1.00 95.19 94 VAL A CA 1
ATOM 692 C C . VAL A 1 94 ? 13.569 1.279 -5.909 1.00 95.19 94 VAL A C 1
ATOM 694 O O . VAL A 1 94 ? 13.648 0.931 -4.735 1.00 95.19 94 VAL A O 1
ATOM 697 N N . LYS A 1 95 ? 12.405 1.666 -6.447 1.00 92.00 95 LYS A N 1
ATOM 698 C CA . LYS A 1 95 ? 11.150 1.793 -5.682 1.00 92.00 95 LYS A CA 1
ATOM 699 C C . LYS A 1 95 ? 10.175 0.633 -5.881 1.00 92.00 95 LYS A C 1
ATOM 701 O O . LYS A 1 95 ? 9.096 0.647 -5.292 1.00 92.00 95 LYS A O 1
ATOM 706 N N . ALA A 1 96 ? 10.541 -0.367 -6.678 1.00 91.06 96 ALA A N 1
ATOM 707 C CA . ALA A 1 96 ? 9.655 -1.458 -7.068 1.00 91.06 96 ALA A CA 1
ATOM 708 C C . ALA A 1 96 ? 9.048 -2.178 -5.855 1.00 91.06 96 ALA A C 1
ATOM 710 O O . ALA A 1 96 ? 7.842 -2.416 -5.823 1.00 91.06 96 ALA A O 1
ATOM 711 N N . ASP A 1 97 ? 9.860 -2.461 -4.835 1.00 91.00 97 ASP A N 1
ATOM 712 C CA . ASP A 1 97 ? 9.413 -3.199 -3.650 1.00 91.00 97 ASP A CA 1
ATOM 713 C C . ASP A 1 97 ? 8.487 -2.354 -2.759 1.00 91.00 97 ASP A C 1
ATOM 715 O O . ASP A 1 97 ? 7.516 -2.871 -2.205 1.00 91.00 97 ASP A O 1
ATOM 719 N N . VAL A 1 98 ? 8.726 -1.039 -2.683 1.00 87.81 98 VAL A N 1
ATOM 720 C CA . VAL A 1 98 ? 7.847 -0.093 -1.975 1.00 87.81 98 VAL A CA 1
ATOM 721 C C . VAL A 1 98 ? 6.480 -0.050 -2.650 1.00 87.81 98 VAL A C 1
ATOM 723 O O . VAL A 1 98 ? 5.466 -0.239 -1.985 1.00 87.81 98 VAL A O 1
ATOM 726 N N . TYR A 1 99 ? 6.443 0.094 -3.977 1.00 85.94 99 TYR A N 1
ATOM 727 C CA . TYR A 1 99 ? 5.187 0.093 -4.728 1.00 85.94 99 TYR A CA 1
ATOM 728 C C . TYR A 1 99 ? 4.447 -1.241 -4.634 1.00 85.94 99 TYR A C 1
ATOM 730 O O . TYR A 1 99 ? 3.222 -1.257 -4.524 1.00 85.94 99 TYR A O 1
ATOM 738 N N . ALA A 1 100 ? 5.170 -2.364 -4.635 1.00 88.00 100 ALA A N 1
ATOM 739 C CA . ALA A 1 100 ? 4.569 -3.680 -4.449 1.00 88.00 100 ALA A CA 1
ATOM 740 C C . ALA A 1 100 ? 3.945 -3.832 -3.052 1.00 88.00 100 ALA A C 1
ATOM 742 O O . ALA A 1 100 ? 2.852 -4.392 -2.930 1.00 88.00 100 ALA A O 1
ATOM 743 N N . LYS A 1 101 ? 4.608 -3.317 -2.007 1.00 87.69 101 LYS A N 1
ATOM 744 C CA . LYS A 1 101 ? 4.063 -3.286 -0.644 1.00 87.69 101 LYS A CA 1
ATOM 745 C C . LYS A 1 101 ? 2.824 -2.391 -0.567 1.00 87.69 101 LYS A C 1
ATOM 747 O O . LYS A 1 101 ? 1.777 -2.867 -0.148 1.00 87.69 101 LYS A O 1
ATOM 752 N N . GLU A 1 102 ? 2.903 -1.158 -1.061 1.00 84.62 102 GLU A N 1
ATOM 753 C CA . GLU A 1 102 ? 1.774 -0.216 -1.078 1.00 84.62 102 GLU A CA 1
ATOM 754 C C . GLU A 1 102 ? 0.558 -0.779 -1.826 1.00 84.62 102 GLU A C 1
ATOM 756 O O . GLU A 1 102 ? -0.572 -0.668 -1.355 1.00 84.62 102 GLU A O 1
ATOM 761 N N . ALA A 1 103 ? 0.779 -1.429 -2.974 1.00 85.44 103 ALA A N 1
ATOM 762 C CA . ALA A 1 103 ? -0.288 -2.062 -3.742 1.00 85.44 103 ALA A CA 1
ATOM 763 C C . ALA A 1 103 ? -0.957 -3.208 -2.966 1.00 85.44 103 ALA A C 1
ATOM 765 O O . ALA A 1 103 ? -2.179 -3.362 -3.020 1.00 85.44 103 ALA A O 1
ATOM 766 N N . ARG A 1 104 ? -0.171 -3.999 -2.226 1.00 87.44 104 ARG A N 1
ATOM 767 C CA . ARG A 1 104 ? -0.687 -5.080 -1.377 1.00 87.44 104 ARG A CA 1
ATOM 768 C C . ARG A 1 104 ? -1.471 -4.533 -0.185 1.00 87.44 104 ARG A C 1
ATOM 770 O O . ARG A 1 104 ? -2.561 -5.027 0.094 1.00 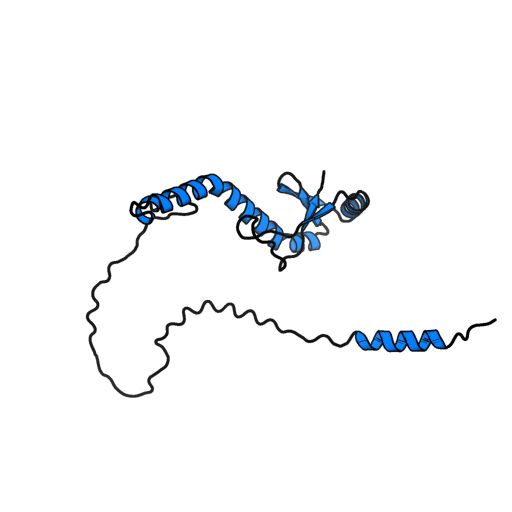87.44 104 ARG A O 1
ATOM 777 N N . ASP A 1 105 ? -0.960 -3.497 0.467 1.00 86.69 105 ASP A N 1
ATOM 778 C CA . ASP A 1 105 ? -1.620 -2.866 1.610 1.00 86.69 105 ASP A CA 1
ATOM 779 C C . ASP A 1 105 ? -2.952 -2.233 1.179 1.00 86.69 105 ASP A C 1
ATOM 781 O O . ASP A 1 105 ? -3.983 -2.464 1.811 1.00 86.69 105 ASP A O 1
ATOM 785 N N . ALA A 1 106 ? -2.973 -1.536 0.037 1.00 85.00 106 ALA A N 1
ATOM 786 C CA . ALA A 1 106 ? -4.197 -0.994 -0.551 1.00 85.00 106 ALA A CA 1
ATOM 787 C C . ALA A 1 106 ? -5.210 -2.096 -0.907 1.00 85.00 106 ALA A C 1
ATOM 789 O O . ALA A 1 106 ? -6.411 -1.941 -0.677 1.00 85.00 106 ALA A O 1
ATOM 790 N N . TYR A 1 107 ? -4.741 -3.234 -1.431 1.00 87.00 107 TYR A N 1
ATOM 791 C CA . TYR A 1 107 ? -5.600 -4.387 -1.693 1.00 87.00 107 TYR A CA 1
ATOM 792 C C . TYR A 1 107 ? -6.242 -4.918 -0.403 1.00 87.00 107 TYR A C 1
ATOM 794 O O . TYR A 1 107 ? -7.449 -5.175 -0.381 1.00 87.00 107 TYR A O 1
ATOM 802 N N . TYR A 1 108 ? -5.477 -5.044 0.683 1.00 87.56 108 TYR A N 1
ATOM 803 C CA . TYR A 1 108 ? -6.016 -5.503 1.963 1.00 87.56 108 TYR A CA 1
ATOM 804 C C . TYR A 1 108 ? -7.018 -4.517 2.568 1.00 87.56 108 TYR A C 1
ATOM 806 O O . TYR A 1 108 ? -8.119 -4.918 2.949 1.00 87.56 108 TYR A O 1
ATOM 814 N N . MET A 1 109 ? -6.686 -3.226 2.558 1.00 85.25 109 MET A N 1
ATOM 815 C CA . MET A 1 109 ? -7.559 -2.144 3.020 1.00 85.25 109 MET A CA 1
ATOM 816 C C . MET A 1 109 ? -8.891 -2.093 2.268 1.00 85.25 109 MET A C 1
ATOM 818 O O . MET A 1 109 ? -9.907 -1.740 2.857 1.00 85.25 109 MET A O 1
ATOM 822 N N . LYS A 1 110 ? -8.910 -2.473 0.987 1.00 86.31 110 LYS A N 1
ATOM 823 C CA . LYS A 1 110 ? -10.129 -2.467 0.176 1.00 86.31 110 LYS A CA 1
ATOM 824 C C . LYS A 1 110 ? -11.026 -3.683 0.410 1.00 86.31 110 LYS A C 1
ATOM 826 O O . LYS A 1 110 ? -12.244 -3.539 0.406 1.00 86.31 110 LYS A O 1
ATOM 831 N N . ASN A 1 111 ? -10.446 -4.875 0.563 1.00 88.69 111 ASN A N 1
ATOM 832 C CA . ASN A 1 111 ? -11.211 -6.127 0.476 1.00 88.69 111 ASN A CA 1
ATOM 833 C C . ASN A 1 111 ? -11.577 -6.745 1.833 1.00 88.69 111 ASN A C 1
ATOM 835 O O . ASN A 1 111 ? -12.557 -7.478 1.916 1.00 88.69 111 ASN A O 1
ATOM 839 N N . TYR A 1 112 ? -10.807 -6.479 2.889 1.00 89.75 112 TYR A N 1
ATOM 840 C CA . TYR A 1 112 ? -10.944 -7.193 4.162 1.00 89.75 112 TYR A CA 1
ATOM 841 C C . TYR A 1 112 ? -11.685 -6.475 5.306 1.00 89.75 112 TYR A C 1
ATOM 843 O O . TYR A 1 112 ? -12.096 -7.188 6.223 1.00 89.75 112 TYR A O 1
ATOM 851 N N . PRO A 1 113 ? -11.933 -5.145 5.312 1.00 88.38 113 PRO A N 1
ATOM 852 C CA . PRO A 1 113 ? -12.680 -4.526 6.413 1.00 88.38 113 PRO A CA 1
ATOM 853 C C . PRO A 1 113 ? -14.064 -5.147 6.621 1.00 88.38 113 PRO A C 1
ATOM 855 O O . PRO A 1 113 ? -14.436 -5.479 7.744 1.00 88.38 113 PRO A O 1
ATOM 858 N N . ASP A 1 114 ? -14.798 -5.367 5.527 1.00 88.62 114 ASP A N 1
ATOM 859 C CA . ASP A 1 114 ? -16.153 -5.917 5.583 1.00 88.62 114 ASP A CA 1
ATOM 860 C C . ASP A 1 114 ? -16.144 -7.401 6.004 1.00 88.62 114 ASP A C 1
ATOM 862 O O . ASP A 1 114 ? -17.061 -7.852 6.685 1.00 88.62 114 ASP A O 1
ATOM 866 N N . PHE A 1 115 ? -15.081 -8.149 5.682 1.00 91.75 115 PHE A N 1
ATOM 867 C CA . PHE A 1 115 ? -14.910 -9.529 6.146 1.00 91.75 115 PHE A CA 1
ATOM 868 C C . PHE A 1 115 ? -14.764 -9.601 7.671 1.00 91.75 115 PHE A C 1
ATOM 870 O O . PHE A 1 115 ? -15.433 -10.402 8.324 1.00 91.75 115 PHE A O 1
ATOM 877 N N . PHE A 1 116 ? -13.920 -8.750 8.260 1.00 90.75 116 PHE A N 1
ATOM 878 C CA . PHE A 1 116 ? -13.693 -8.768 9.706 1.00 90.75 116 PHE A CA 1
ATOM 879 C C . PHE A 1 116 ? -14.860 -8.179 10.501 1.00 90.75 116 PHE A C 1
ATOM 881 O O . PHE A 1 116 ? -15.149 -8.673 11.593 1.00 90.75 116 PHE A O 1
ATOM 888 N N . ALA A 1 117 ? -15.591 -7.220 9.923 1.00 89.62 117 ALA A N 1
ATOM 889 C CA . ALA A 1 117 ? -16.796 -6.666 10.532 1.00 89.62 117 ALA A CA 1
ATOM 890 C C . ALA A 1 117 ? -17.852 -7.749 10.829 1.00 89.62 117 ALA A C 1
ATOM 892 O O . ALA A 1 117 ? -18.506 -7.697 11.867 1.00 89.62 117 ALA A O 1
ATOM 893 N N . VAL A 1 118 ? -17.969 -8.776 9.976 1.00 90.12 118 VAL A N 1
ATOM 894 C CA . VAL A 1 118 ? -18.874 -9.922 10.204 1.00 90.12 118 VAL A CA 1
ATOM 895 C C . VAL A 1 118 ? -18.449 -10.763 11.413 1.00 90.12 118 VAL A C 1
ATOM 897 O O . VAL A 1 118 ? -19.293 -11.321 12.108 1.00 90.12 118 VAL A O 1
ATOM 900 N N . VAL A 1 119 ? -17.148 -10.830 11.697 1.00 92.44 119 VAL A N 1
ATOM 901 C CA . VAL A 1 119 ? -16.576 -11.570 12.837 1.00 92.44 119 VAL A CA 1
ATOM 902 C C . VAL A 1 119 ? -16.601 -10.729 14.128 1.00 92.44 119 VAL A C 1
ATOM 904 O O . VAL A 1 119 ? -16.148 -11.184 15.174 1.00 92.44 119 VAL A O 1
ATOM 907 N N . GLY A 1 120 ? -17.128 -9.500 14.080 1.00 92.38 120 GLY A N 1
ATOM 908 C CA . GLY A 1 120 ? -17.159 -8.584 15.224 1.00 92.38 120 GLY A CA 1
ATOM 909 C C . GLY A 1 120 ? -15.795 -7.973 15.560 1.00 92.38 120 GLY A C 1
ATOM 910 O O . GLY A 1 120 ? -15.595 -7.485 16.670 1.00 92.38 120 GLY A O 1
ATOM 911 N N . LYS A 1 121 ? -14.846 -8.006 14.617 1.00 95.44 121 LYS A N 1
ATOM 912 C CA . LYS A 1 121 ? -13.517 -7.406 14.770 1.00 95.44 121 LYS A CA 1
ATOM 913 C C . LYS A 1 121 ? -13.326 -6.286 13.765 1.00 95.44 121 LYS A C 1
ATOM 915 O O . LYS A 1 121 ? -13.788 -6.362 12.630 1.00 95.44 121 LYS A O 1
ATOM 920 N N . ILE A 1 122 ? -12.610 -5.249 14.168 1.00 94.25 122 ILE A N 1
ATOM 921 C CA . ILE A 1 122 ? -12.351 -4.084 13.330 1.00 94.25 122 ILE A CA 1
ATOM 922 C C . ILE A 1 122 ? -10.863 -4.056 13.013 1.00 94.25 122 ILE A C 1
ATOM 924 O O . ILE A 1 122 ? -10.014 -4.158 13.898 1.00 94.25 122 ILE A O 1
ATOM 928 N N . MET A 1 123 ? -10.549 -3.969 11.723 1.00 94.38 123 MET A N 1
ATOM 929 C CA . MET A 1 123 ? -9.172 -3.897 11.254 1.00 94.38 123 MET A CA 1
ATOM 930 C C . MET A 1 123 ? -8.655 -2.466 11.402 1.00 94.38 123 MET A C 1
ATOM 932 O O . MET A 1 123 ? -9.211 -1.540 10.813 1.00 94.38 123 MET A O 1
ATOM 936 N N . VAL A 1 124 ? -7.578 -2.301 12.166 1.00 94.31 124 VAL A N 1
ATOM 937 C CA . VAL A 1 124 ? -6.899 -1.021 12.393 1.00 94.31 124 VAL A CA 1
ATOM 938 C C . VAL A 1 124 ? -5.468 -1.133 11.879 1.00 94.31 124 VAL A C 1
ATOM 940 O O . VAL A 1 124 ? -4.763 -2.105 12.161 1.00 94.31 124 VAL A O 1
ATOM 943 N N . LYS A 1 125 ? -5.036 -0.144 11.098 1.00 94.12 125 LYS A N 1
ATOM 944 C CA . LYS A 1 125 ? -3.669 -0.050 10.581 1.00 94.12 125 LYS A CA 1
ATOM 945 C C . LYS A 1 125 ? -2.769 0.590 11.637 1.00 94.12 125 LYS A C 1
ATOM 947 O O . LYS A 1 125 ? -3.101 1.635 12.187 1.00 94.12 125 LYS A O 1
ATOM 952 N N . LYS A 1 126 ? -1.627 -0.025 11.913 1.00 94.62 126 LYS A N 1
ATOM 953 C CA . LYS A 1 126 ? -0.582 0.518 12.783 1.00 94.62 126 LYS A CA 1
ATOM 954 C C . LYS A 1 126 ? 0.360 1.456 12.007 1.00 94.62 126 LYS A C 1
ATOM 956 O O . LYS A 1 126 ? 0.428 1.371 10.777 1.00 94.62 126 LYS A O 1
ATOM 961 N N . PRO A 1 127 ? 1.130 2.311 12.701 1.00 90.81 127 PRO A N 1
ATOM 962 C CA . PRO A 1 127 ? 2.117 3.198 12.072 1.00 90.81 127 PRO A CA 1
ATOM 963 C C . PRO A 1 127 ? 3.259 2.436 11.379 1.00 90.81 127 PRO A C 1
ATOM 965 O O . PRO A 1 127 ? 3.829 2.925 10.407 1.00 90.81 127 PRO A O 1
ATOM 968 N N . ASP A 1 128 ? 3.544 1.202 11.809 1.00 89.19 128 ASP A N 1
ATOM 969 C CA . ASP A 1 128 ? 4.501 0.292 11.161 1.00 89.19 128 ASP A CA 1
ATOM 970 C C . ASP A 1 128 ? 4.007 -0.259 9.799 1.00 89.19 128 ASP A C 1
ATOM 972 O O . ASP A 1 128 ? 4.761 -0.894 9.052 1.00 89.19 128 ASP A O 1
ATOM 976 N N . GLY A 1 129 ? 2.741 0.000 9.452 1.00 87.38 129 GLY A N 1
ATOM 977 C CA . GLY A 1 129 ? 2.068 -0.497 8.255 1.00 87.38 129 GLY A CA 1
ATOM 978 C C . GLY A 1 129 ? 1.487 -1.904 8.400 1.00 87.38 129 GLY A C 1
ATOM 979 O O . GLY A 1 129 ? 0.935 -2.427 7.436 1.00 87.38 129 GLY A O 1
ATOM 980 N N . SER A 1 130 ? 1.592 -2.530 9.572 1.00 90.38 130 SER A N 1
ATOM 981 C CA . SER A 1 130 ? 0.900 -3.784 9.864 1.00 90.38 130 SER A CA 1
ATOM 982 C C . SER A 1 130 ? -0.571 -3.537 10.214 1.00 90.38 130 SER A C 1
ATOM 984 O O . SER A 1 130 ? -0.987 -2.421 10.535 1.00 90.38 130 SER A O 1
ATOM 986 N N . PHE A 1 131 ? -1.382 -4.590 10.145 1.00 92.31 131 PHE A N 1
ATOM 987 C CA . PHE A 1 131 ? -2.800 -4.535 10.491 1.00 92.31 131 PHE A CA 1
ATOM 988 C C . PHE A 1 131 ? -3.051 -5.354 11.753 1.00 92.31 131 PHE A C 1
ATOM 990 O O . PHE A 1 131 ? -2.588 -6.490 11.866 1.00 92.31 131 PHE A O 1
ATOM 997 N N . ILE A 1 132 ? -3.805 -4.784 12.689 1.00 94.31 132 ILE A N 1
ATOM 998 C CA . ILE A 1 132 ? -4.312 -5.485 13.866 1.00 94.31 132 ILE A CA 1
ATOM 999 C C . ILE A 1 132 ? -5.829 -5.571 13.821 1.00 94.31 132 ILE A C 1
ATOM 1001 O O . ILE A 1 132 ? -6.503 -4.726 13.235 1.00 94.31 132 ILE A O 1
ATOM 1005 N N . LEU A 1 133 ? -6.356 -6.613 14.451 1.00 95.00 133 LEU A N 1
ATOM 1006 C CA . LEU A 1 133 ? -7.784 -6.796 14.646 1.00 95.00 133 LEU A CA 1
ATOM 1007 C C . LEU A 1 133 ? -8.105 -6.436 16.089 1.00 95.00 133 LEU A C 1
ATOM 1009 O O . LEU A 1 133 ? -7.575 -7.061 17.004 1.00 95.00 133 LEU A O 1
ATOM 1013 N N . VAL A 1 134 ? -8.951 -5.432 16.260 1.00 96.00 134 VAL A N 1
ATOM 1014 C CA . VAL A 1 134 ? -9.341 -4.863 17.551 1.00 96.00 134 VAL A CA 1
ATOM 1015 C C . VAL A 1 134 ? -10.823 -5.154 17.774 1.00 96.00 134 VAL A C 1
ATOM 1017 O O . VAL A 1 134 ? -11.610 -5.148 16.822 1.00 96.00 134 VAL A O 1
ATOM 1020 N N . GLU A 1 135 ? -11.215 -5.445 19.011 1.00 96.81 135 GLU A N 1
ATOM 1021 C CA . GLU A 1 135 ? -12.632 -5.600 19.359 1.00 96.81 135 GLU A CA 1
ATOM 1022 C C . GLU A 1 135 ? -13.336 -4.239 19.461 1.00 96.81 135 GLU A C 1
ATOM 1024 O O . GLU A 1 135 ? -12.713 -3.198 19.668 1.00 96.81 135 GLU A O 1
ATOM 1029 N N . GLU A 1 136 ? -14.664 -4.213 19.335 1.00 94.50 136 GLU A N 1
ATOM 1030 C CA . GLU A 1 136 ? -15.424 -2.954 19.360 1.00 94.50 136 GLU A CA 1
ATOM 1031 C C . GLU A 1 136 ? -15.280 -2.188 20.695 1.00 94.50 136 GLU A C 1
ATOM 1033 O O . GLU A 1 136 ? -15.322 -0.956 20.722 1.00 94.50 136 GLU A O 1
ATOM 1038 N N . SER A 1 137 ? -15.089 -2.904 21.807 1.00 95.56 137 SER A N 1
ATOM 1039 C CA . SER A 1 137 ? -14.858 -2.334 23.143 1.00 95.56 137 SER A CA 1
ATOM 1040 C C . SER A 1 137 ? -13.527 -1.580 23.222 1.00 95.56 137 SER A C 1
ATOM 1042 O O . SER A 1 137 ? -13.489 -0.429 23.659 1.00 95.56 137 SER A O 1
ATOM 1044 N N . GLU A 1 138 ? -12.450 -2.203 22.746 1.00 96.00 138 GLU A N 1
ATOM 1045 C CA . GLU A 1 138 ? -11.110 -1.618 22.683 1.00 96.00 138 GLU A CA 1
ATOM 1046 C C . GLU A 1 138 ? -11.060 -0.443 21.705 1.00 96.00 138 GLU A C 1
ATOM 1048 O O . GLU A 1 138 ? -10.460 0.590 22.003 1.00 96.00 138 GLU A O 1
ATOM 1053 N N . LEU A 1 139 ? -11.756 -0.550 20.567 1.00 94.69 139 LEU A N 1
ATOM 1054 C CA . LEU A 1 139 ? -11.839 0.541 19.602 1.00 94.69 139 LEU A CA 1
ATOM 1055 C C . LEU A 1 139 ? -12.449 1.799 20.233 1.00 94.69 139 LEU A C 1
ATOM 1057 O O . LEU A 1 139 ? -11.930 2.895 20.041 1.00 94.69 139 LEU A O 1
ATOM 1061 N N . LYS A 1 140 ? -13.521 1.653 21.022 1.00 95.38 140 LYS A N 1
ATOM 1062 C CA . LYS A 1 140 ? -14.155 2.783 21.721 1.00 95.38 140 LYS A CA 1
ATOM 1063 C C . LYS A 1 140 ? -13.195 3.457 22.699 1.00 95.38 140 LYS A C 1
ATOM 1065 O O . LYS A 1 140 ? -13.180 4.684 22.750 1.00 95.38 140 LYS A O 1
ATOM 1070 N N . ALA A 1 141 ? -12.376 2.688 23.416 1.00 96.25 141 ALA A N 1
ATOM 1071 C CA . ALA A 1 141 ? -11.346 3.242 24.294 1.00 96.25 141 ALA A CA 1
ATOM 1072 C C . ALA A 1 141 ? -10.284 4.021 23.496 1.00 96.25 141 ALA A C 1
ATOM 1074 O O . ALA A 1 141 ? -9.969 5.161 23.822 1.00 96.25 141 ALA A O 1
ATOM 1075 N N . LEU A 1 142 ? -9.804 3.463 22.381 1.00 95.31 142 LEU A N 1
ATOM 1076 C CA . LEU A 1 142 ? -8.822 4.130 21.518 1.00 95.31 142 LEU A CA 1
ATOM 1077 C C . LEU A 1 142 ? -9.374 5.396 20.838 1.00 95.31 142 LEU A C 1
ATOM 1079 O O . LEU A 1 142 ? -8.637 6.363 20.638 1.00 95.31 142 LEU A O 1
ATOM 1083 N N . MET A 1 143 ? -10.667 5.411 20.500 1.00 94.38 143 MET A N 1
ATOM 1084 C CA . MET A 1 143 ? -11.352 6.603 19.993 1.00 94.38 143 MET A CA 1
ATOM 1085 C C . MET A 1 143 ? -11.485 7.686 21.071 1.00 94.38 143 MET A C 1
ATOM 1087 O O . MET A 1 143 ? -11.287 8.858 20.767 1.00 94.38 143 MET A O 1
ATOM 1091 N N . GLN A 1 144 ? -11.788 7.312 22.321 1.00 96.69 144 GLN A N 1
ATOM 1092 C CA . GLN A 1 144 ? -11.843 8.248 23.455 1.00 96.69 144 GLN A CA 1
ATOM 1093 C C . GLN A 1 144 ? -10.471 8.860 23.760 1.00 96.69 144 GLN A C 1
ATOM 1095 O O . GLN A 1 144 ? -10.382 10.051 24.055 1.00 96.69 144 GLN A O 1
ATOM 1100 N N . ASP A 1 145 ? -9.408 8.074 23.594 1.00 96.19 145 ASP A N 1
ATOM 1101 C CA . ASP A 1 145 ? -8.019 8.516 23.732 1.00 96.19 145 ASP A CA 1
ATOM 1102 C C . ASP A 1 145 ? -7.529 9.397 22.563 1.00 96.19 145 ASP A C 1
ATOM 1104 O O . ASP A 1 145 ? -6.396 9.873 22.596 1.00 96.19 145 ASP A O 1
ATOM 1108 N N . ASN A 1 146 ? -8.338 9.613 21.516 1.00 95.81 146 ASN A N 1
ATOM 1109 C CA . ASN A 1 146 ? -7.946 10.277 20.261 1.00 95.81 146 ASN A CA 1
ATOM 1110 C C . ASN A 1 146 ? -6.730 9.637 19.558 1.00 95.81 146 ASN A C 1
ATOM 1112 O O . ASN A 1 146 ? -6.040 10.285 18.769 1.00 95.81 146 ASN A O 1
ATOM 1116 N N . LYS A 1 147 ? -6.485 8.343 19.798 1.00 95.88 147 LYS A N 1
ATOM 1117 C CA . LYS A 1 147 ? -5.391 7.583 19.170 1.00 95.88 147 LYS A CA 1
ATOM 1118 C C . LYS A 1 147 ? -5.758 7.031 17.798 1.00 95.88 147 LYS A C 1
ATOM 1120 O O . LYS A 1 147 ? -4.929 6.392 17.166 1.00 95.88 147 LYS A O 1
ATOM 1125 N N . ILE A 1 148 ? -6.984 7.239 17.323 1.00 96.00 148 ILE A N 1
ATOM 1126 C CA . ILE A 1 148 ? -7.428 6.754 16.013 1.00 96.00 148 ILE A CA 1
ATOM 1127 C C . ILE A 1 148 ? -7.658 7.930 15.074 1.00 96.00 148 ILE A C 1
ATOM 1129 O O . ILE A 1 148 ? -8.462 8.816 15.358 1.00 96.00 148 ILE A O 1
ATOM 1133 N N . SER A 1 149 ? -6.994 7.901 13.922 1.00 94.69 149 SER A N 1
ATOM 1134 C CA . SER A 1 149 ? -7.307 8.744 12.771 1.00 94.69 149 SER A CA 1
ATOM 1135 C C . SER A 1 149 ? -7.991 7.941 11.667 1.00 94.69 149 SER A C 1
ATOM 1137 O O . SER A 1 149 ? -7.922 6.714 11.613 1.00 94.69 149 SER A O 1
ATOM 1139 N N . LEU A 1 150 ? -8.685 8.649 10.779 1.00 93.06 150 LEU A N 1
ATOM 1140 C CA . LEU A 1 150 ? -9.221 8.086 9.547 1.00 93.06 150 LEU A CA 1
ATOM 1141 C C . LEU A 1 150 ? -8.298 8.482 8.396 1.00 93.06 150 LEU A C 1
ATOM 1143 O O . LEU A 1 150 ? -8.156 9.665 8.091 1.00 93.06 150 LEU A O 1
ATOM 1147 N N . GLU A 1 151 ? -7.687 7.494 7.750 1.00 90.88 151 GLU A N 1
ATOM 1148 C CA . GLU A 1 151 ? -6.874 7.686 6.553 1.00 90.88 151 GLU A CA 1
ATOM 1149 C C . GLU A 1 151 ? -7.650 7.194 5.329 1.00 90.88 151 GLU A C 1
ATOM 1151 O O . GLU A 1 151 ? -8.155 6.069 5.292 1.00 90.88 151 GLU A O 1
ATOM 1156 N N . PHE A 1 152 ? -7.737 8.033 4.299 1.00 89.81 152 PHE A N 1
ATOM 1157 C CA . PHE A 1 152 ? -8.237 7.592 3.003 1.00 89.81 152 PHE A CA 1
ATOM 1158 C C . PHE A 1 152 ? -7.123 6.861 2.250 1.00 89.81 152 PHE A C 1
ATOM 1160 O O . PHE A 1 152 ? -6.007 7.387 2.161 1.00 89.81 152 PHE A O 1
ATOM 1167 N N . PRO A 1 153 ? -7.399 5.674 1.684 1.00 85.44 153 PRO A N 1
ATOM 1168 C CA . PRO A 1 153 ? -6.401 4.951 0.917 1.00 85.44 153 PRO A CA 1
ATOM 1169 C C . PRO A 1 153 ? -5.951 5.789 -0.282 1.00 85.44 153 PRO A C 1
ATOM 1171 O O . PRO A 1 153 ? -6.722 6.541 -0.886 1.00 85.44 153 PRO A O 1
ATOM 1174 N N . LYS A 1 154 ? -4.672 5.660 -0.627 1.00 86.31 154 LYS A N 1
ATOM 1175 C CA . LYS A 1 154 ? -4.067 6.375 -1.748 1.00 86.31 154 LYS A CA 1
ATOM 1176 C C . LYS A 1 154 ? -3.787 5.410 -2.896 1.00 86.31 154 LYS A C 1
ATOM 1178 O O . LYS A 1 154 ? -3.304 4.302 -2.687 1.00 86.31 154 LYS A O 1
ATOM 1183 N N . ALA A 1 155 ? -4.056 5.853 -4.114 1.00 80.00 155 ALA A N 1
ATOM 1184 C CA . ALA A 1 155 ? -3.754 5.173 -5.362 1.00 80.00 155 ALA A CA 1
ATOM 1185 C C . ALA A 1 155 ? -2.506 5.770 -6.040 1.00 80.00 155 ALA A C 1
ATOM 1187 O O . ALA A 1 155 ? -2.011 6.839 -5.669 1.00 80.00 155 ALA A O 1
ATOM 1188 N N . MET A 1 156 ? -2.013 5.075 -7.073 1.00 78.50 156 MET A N 1
ATOM 1189 C CA . MET A 1 156 ? -0.887 5.511 -7.916 1.00 78.50 156 MET A CA 1
ATOM 1190 C C . MET A 1 156 ? 0.404 5.802 -7.127 1.00 78.50 156 MET A C 1
ATOM 1192 O O . MET A 1 156 ? 1.076 6.807 -7.369 1.00 78.50 156 MET A O 1
ATOM 1196 N N . GLY A 1 157 ? 0.736 4.937 -6.164 1.00 74.00 157 GLY A N 1
ATOM 1197 C CA . GLY A 1 157 ? 1.931 5.080 -5.326 1.00 74.00 157 GLY A CA 1
ATOM 1198 C C . GLY A 1 157 ? 1.852 6.276 -4.375 1.00 74.00 157 GLY A C 1
ATOM 1199 O O . GLY A 1 157 ? 2.747 7.120 -4.354 1.00 74.00 157 GLY A O 1
ATOM 1200 N N . GLY A 1 158 ? 0.718 6.429 -3.682 1.00 79.75 158 GLY A N 1
ATOM 1201 C CA . GLY A 1 158 ? 0.534 7.484 -2.682 1.00 79.75 158 GLY A CA 1
ATOM 1202 C C . GLY A 1 158 ? 0.197 8.876 -3.228 1.00 79.75 158 GLY A C 1
ATOM 1203 O O . GLY A 1 158 ? 0.096 9.818 -2.444 1.00 79.75 158 GLY A O 1
ATOM 1204 N N . LYS A 1 159 ? 0.029 9.041 -4.546 1.00 82.56 159 LYS A N 1
ATOM 1205 C CA . LYS A 1 159 ? -0.141 10.366 -5.172 1.00 82.56 159 LYS A CA 1
ATOM 1206 C C . LYS A 1 159 ? -1.574 10.878 -5.170 1.00 82.56 159 LYS A C 1
ATOM 1208 O O . LYS A 1 159 ? -1.782 12.086 -5.137 1.00 82.56 159 LYS A O 1
ATOM 1213 N N . VAL A 1 160 ? -2.551 9.979 -5.253 1.00 87.12 160 VAL A N 1
ATOM 1214 C CA . VAL A 1 160 ? -3.963 10.345 -5.408 1.00 87.12 160 VAL A CA 1
ATOM 1215 C C . VAL A 1 160 ? -4.760 9.714 -4.285 1.00 87.12 160 VAL A C 1
ATOM 1217 O O . VAL A 1 160 ? -4.720 8.502 -4.121 1.00 87.12 160 VAL A O 1
ATOM 1220 N N . THR A 1 161 ? -5.496 10.513 -3.521 1.00 89.56 161 THR A N 1
ATOM 1221 C CA . THR A 1 161 ? -6.428 9.994 -2.515 1.00 89.56 161 THR A CA 1
ATOM 1222 C C . THR A 1 161 ? -7.651 9.402 -3.211 1.00 89.56 161 THR A C 1
ATOM 1224 O O . THR A 1 161 ? -8.318 10.094 -3.980 1.00 89.56 161 THR A O 1
ATOM 1227 N N . ASP A 1 162 ? -7.954 8.131 -2.954 1.00 84.69 162 ASP A N 1
ATOM 1228 C CA . ASP A 1 162 ? -9.104 7.458 -3.549 1.00 84.69 162 ASP A CA 1
ATOM 1229 C C . ASP A 1 162 ? -10.348 7.652 -2.673 1.00 84.69 162 ASP A C 1
ATOM 1231 O O . ASP A 1 162 ? -10.608 6.899 -1.735 1.00 84.69 162 ASP A O 1
ATOM 1235 N N . LEU A 1 163 ? -11.132 8.682 -2.998 1.00 89.19 163 LEU A N 1
ATOM 1236 C CA . LEU A 1 163 ? -12.381 9.005 -2.300 1.00 89.19 163 LEU A CA 1
ATOM 1237 C C . LEU A 1 163 ? -13.508 7.994 -2.564 1.00 89.19 163 LEU A C 1
ATOM 1239 O O . LEU A 1 163 ? -14.555 8.073 -1.926 1.00 89.19 163 LEU A O 1
ATOM 1243 N N . THR A 1 164 ? -13.332 7.063 -3.508 1.00 87.31 164 THR A N 1
ATOM 1244 C CA . THR A 1 164 ? -14.336 6.021 -3.781 1.00 87.31 164 THR A CA 1
ATOM 1245 C C . THR A 1 164 ? -14.294 4.895 -2.751 1.00 87.31 164 THR A C 1
ATOM 1247 O O . THR A 1 164 ? -15.234 4.105 -2.653 1.00 87.31 164 THR A O 1
ATOM 1250 N N . GLN A 1 165 ? -13.215 4.817 -1.972 1.00 85.94 165 GLN A N 1
ATOM 1251 C CA . GLN A 1 165 ? -13.010 3.787 -0.967 1.00 85.94 165 GLN A CA 1
ATOM 1252 C C . GLN A 1 165 ? -13.367 4.296 0.430 1.00 85.94 165 GLN A C 1
ATOM 1254 O O . GLN A 1 165 ? -13.247 5.482 0.742 1.00 85.94 165 GLN A O 1
ATOM 1259 N N . LYS A 1 166 ? -13.807 3.372 1.291 1.00 88.31 166 LYS A N 1
ATOM 1260 C CA . LYS A 1 166 ? -14.084 3.680 2.696 1.00 88.31 166 LYS A CA 1
ATOM 1261 C C . LYS A 1 166 ? -12.773 4.093 3.390 1.00 88.31 166 LYS A C 1
ATOM 1263 O O . LYS A 1 166 ? -11.743 3.462 3.138 1.00 88.31 166 LYS A O 1
ATOM 1268 N N . PRO A 1 167 ? -12.794 5.117 4.258 1.00 92.06 167 PRO A N 1
ATOM 1269 C CA . PRO A 1 167 ? -11.628 5.459 5.058 1.00 92.06 167 PRO A CA 1
ATOM 1270 C C . PRO A 1 167 ? -11.284 4.305 6.004 1.00 92.06 167 PRO A C 1
ATOM 1272 O O . PRO A 1 167 ? -12.167 3.591 6.486 1.00 92.06 167 PRO A O 1
ATOM 1275 N N . VAL A 1 168 ? -9.996 4.141 6.277 1.00 91.69 168 VAL A N 1
ATOM 1276 C CA . VAL A 1 168 ? -9.470 3.110 7.171 1.00 91.69 168 VAL A CA 1
ATOM 1277 C C . VAL A 1 168 ? -9.022 3.753 8.472 1.00 91.69 168 VAL A C 1
ATOM 1279 O O . VAL A 1 168 ? -8.494 4.862 8.483 1.00 91.69 168 VAL A O 1
ATOM 1282 N N . MET A 1 169 ? -9.243 3.050 9.578 1.00 94.19 169 MET A N 1
ATOM 1283 C CA . MET A 1 169 ? -8.809 3.491 10.897 1.00 94.19 169 MET A CA 1
ATOM 1284 C C . MET A 1 169 ? -7.310 3.232 11.058 1.00 94.19 169 MET A C 1
ATOM 1286 O O . MET A 1 169 ? -6.843 2.111 10.839 1.00 94.19 169 MET A O 1
ATOM 1290 N N . VAL A 1 170 ? -6.568 4.265 11.443 1.00 94.44 170 VAL A N 1
ATOM 1291 C CA . VAL A 1 170 ? -5.121 4.227 11.658 1.00 94.44 170 VAL A CA 1
ATOM 1292 C C . VAL A 1 170 ? -4.818 4.616 13.094 1.00 94.44 170 VAL A C 1
ATOM 1294 O O . VAL A 1 170 ? -5.373 5.582 13.613 1.00 94.44 170 VAL A O 1
ATOM 1297 N N . LEU A 1 171 ? -3.947 3.848 13.739 1.00 95.75 171 LEU A N 1
ATOM 1298 C CA . LEU A 1 171 ? -3.444 4.152 15.068 1.00 95.75 171 LEU A CA 1
ATOM 1299 C C . LEU A 1 171 ? -2.378 5.253 14.967 1.00 95.75 171 LEU A C 1
ATOM 1301 O O . LEU A 1 171 ? -1.360 5.070 14.300 1.00 95.75 171 LEU A O 1
ATOM 1305 N N . ASN A 1 172 ? -2.625 6.377 15.630 1.00 91.75 172 ASN A N 1
ATOM 1306 C CA . ASN A 1 172 ? -1.653 7.438 15.861 1.00 91.75 172 ASN A CA 1
ATOM 1307 C C . ASN A 1 172 ? -0.870 7.120 17.143 1.00 91.75 172 ASN A C 1
ATOM 1309 O O . ASN A 1 172 ? -1.472 6.700 18.136 1.00 91.75 172 ASN A O 1
ATOM 1313 N N . GLU A 1 173 ? 0.445 7.326 17.111 1.00 80.12 173 GLU A N 1
ATOM 1314 C CA . GLU A 1 173 ? 1.305 7.306 18.307 1.00 80.12 173 GLU A CA 1
ATOM 1315 C C . GLU A 1 173 ? 1.215 8.613 19.097 1.00 80.12 173 GLU A C 1
ATOM 1317 O O . GLU A 1 173 ? 1.105 9.687 18.458 1.00 80.12 173 GLU A O 1
#

pLDDT: mean 75.36, std 20.53, range [38.78, 96.81]

Secondary structure (DSSP, 8-state):
-PPPTTHHHHHHHHHHTTTT-----------------TTSS---S------------------PPP-BTTBSTTHHHHHTT-HHHHHHHHHHHHHHHHHHHHHHHHHHHHHSHHHHHHTTEEEEE-TTS-EEEEEHHHHHHHHHTT-EEEE--EETTTTEE-TTSPPEEEE--

Foldseek 3Di:
DDDDPPPVVVVVVVVVVVPPDDDPPPPPPPPPPDPPPVPPDDDDDDDDDDDDDPPPPPPPPCVQFDQDQLDTDNQVVVCVPPPVSNVNSVVSVVCVVVVVLLVVLLVCQFPPQVVVVVVQWGWEAEPVRDIDTHHPVVVVVCVVVVQWDWAARAPPSNPHRDPVGGTHIYGHD

Radius of gyration: 29.16 Å; chains: 1; bounding box: 69×48×84 Å

Sequence (173 aa):
MSAPKNAVRLLWAILLLSLFNKPCLAYQSTSTKTTIDRRACLQGLIGFSVCGFPTSDANAVISSKACASGRGEGCDDLAEGNEFIRSLQEKSAVKADVYAKEARDAYYMKNYPDFFAVVGKIMVKKPDGSFILVEESELKALMQDNKISLEFPKAMGGKVTDLTQKPVMVLNE